Protein AF-A0A7V9BA73-F1 (afdb_monomer)

Sequence (118 aa):
MPEPPTRRRFTTAYKLKILAAAAACTTPGAIGAVLRREGLYSSHLAAWRKAEAAGTLGGAPVRRGPKPAAITRQAHAALQRQLARAEARAARAEALIELQKKVAALFGETLPEIDERP

Radius of gyration: 28.68 Å; Cα contacts (8 Å, |Δi|>4): 30; chains: 1; bounding box: 47×39×86 Å

Nearest PDB structures (foldseek):
  8ara-assembly2_D  TM=3.744E-01  e=4.303E+00  Aeromonas hydrophila
  9fia-assembly1_BK  TM=2.740E-01  e=4.303E+00  Toxoplasma gondii

Solvent-accessible surface area (backbone atoms only — not comparable to full-atom values): 7448 Å² total; per-residue (Å²): 132,86,80,81,88,83,78,91,80,85,50,50,70,57,54,51,53,51,52,52,55,46,68,71,41,84,55,93,63,44,47,59,53,54,28,57,77,72,74,49,55,71,68,56,55,55,52,47,53,54,26,49,79,67,75,43,64,70,52,78,80,78,76,89,68,85,74,80,78,74,81,46,73,65,57,51,54,51,49,52,53,51,50,55,52,49,51,58,49,49,54,51,52,51,50,50,52,52,49,52,52,53,52,27,61,74,71,73,46,82,75,82,80,79,80,83,72,134

Structure (mmCIF, N/CA/C/O backbone):
data_AF-A0A7V9BA73-F1
#
_entry.id   AF-A0A7V9BA73-F1
#
loop_
_atom_site.group_PDB
_atom_site.id
_atom_site.type_symbol
_atom_site.label_atom_id
_atom_s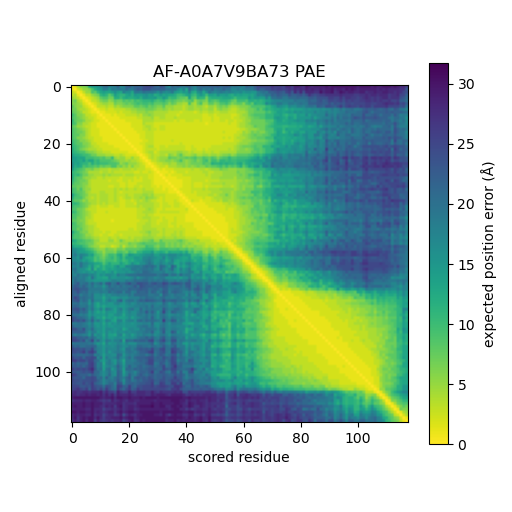ite.label_alt_id
_atom_site.label_comp_id
_atom_site.label_asym_id
_atom_site.label_entity_id
_atom_site.label_seq_id
_atom_site.pdbx_PDB_ins_code
_atom_site.Cartn_x
_atom_site.Cartn_y
_atom_site.Cartn_z
_atom_site.occupancy
_atom_site.B_iso_or_equiv
_atom_site.auth_seq_id
_atom_site.auth_comp_id
_atom_site.auth_asym_id
_atom_site.auth_atom_id
_atom_site.pdbx_PDB_model_num
ATOM 1 N N . MET A 1 1 ? -10.310 -26.863 37.941 1.00 63.59 1 MET A N 1
ATOM 2 C CA . MET A 1 1 ? -9.592 -25.646 37.498 1.00 63.59 1 MET A CA 1
ATOM 3 C C . MET A 1 1 ? -10.510 -24.879 36.555 1.00 63.59 1 MET A C 1
ATOM 5 O O . MET A 1 1 ? -11.039 -25.532 35.664 1.00 63.59 1 MET A O 1
ATOM 9 N N . PRO A 1 2 ? -10.767 -23.574 36.747 1.00 78.94 2 PRO A N 1
ATOM 10 C CA . PRO A 1 2 ? -11.558 -22.789 35.796 1.00 78.94 2 PRO A CA 1
ATOM 11 C C . PRO A 1 2 ? -10.768 -22.551 34.496 1.00 78.94 2 PRO A C 1
ATOM 13 O O . PRO A 1 2 ? -9.551 -22.373 34.536 1.00 78.94 2 PRO A O 1
ATOM 16 N N . GLU A 1 3 ? -11.450 -22.571 33.348 1.00 80.94 3 GLU A N 1
ATOM 17 C CA . GLU A 1 3 ? -10.838 -22.318 32.036 1.00 80.94 3 GLU A CA 1
ATOM 18 C C . GLU A 1 3 ? -10.383 -20.856 31.868 1.00 80.94 3 GLU A C 1
ATOM 20 O O . GLU A 1 3 ? -11.000 -19.939 32.424 1.00 80.94 3 GLU A O 1
ATOM 25 N N . PRO A 1 4 ? -9.316 -20.602 31.083 1.00 81.75 4 PRO A N 1
ATOM 26 C CA . PRO A 1 4 ? -8.845 -19.249 30.827 1.00 81.75 4 PRO A CA 1
ATOM 27 C C . PRO A 1 4 ? -9.864 -18.439 30.001 1.00 81.75 4 PRO A C 1
ATOM 29 O O . PRO A 1 4 ? -10.475 -18.961 29.065 1.00 81.75 4 PRO A O 1
ATOM 32 N N . PRO A 1 5 ? -10.024 -17.133 30.282 1.00 83.56 5 PRO A N 1
ATOM 33 C CA . PRO A 1 5 ? -10.981 -16.289 29.577 1.00 83.56 5 PRO A CA 1
ATOM 34 C C . PRO A 1 5 ? -10.624 -16.145 28.090 1.00 83.56 5 PRO A C 1
ATOM 36 O O . PRO A 1 5 ? -9.53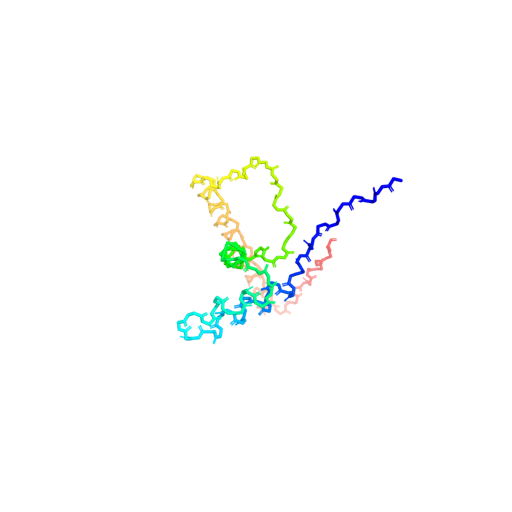6 -15.689 27.725 1.00 83.56 5 PRO A O 1
ATOM 39 N N . THR A 1 6 ? -11.576 -16.478 27.216 1.00 86.88 6 THR A N 1
ATOM 40 C CA . THR A 1 6 ? -11.417 -16.353 25.760 1.00 86.88 6 THR A CA 1
ATOM 41 C C . THR A 1 6 ? -11.667 -14.914 25.307 1.00 86.88 6 THR A C 1
ATOM 43 O O . THR A 1 6 ? -12.730 -14.340 25.538 1.00 86.88 6 THR A O 1
ATOM 46 N N . ARG A 1 7 ? -10.692 -14.307 24.617 1.00 84.38 7 ARG A N 1
ATOM 47 C CA . ARG A 1 7 ? -10.833 -12.953 24.052 1.00 84.38 7 ARG A CA 1
ATOM 48 C C . ARG A 1 7 ? -11.617 -12.981 22.738 1.00 84.38 7 ARG A C 1
ATOM 50 O O . ARG A 1 7 ? -11.290 -13.747 21.833 1.00 84.38 7 ARG A O 1
ATOM 57 N N . ARG A 1 8 ? -12.586 -12.071 22.587 1.00 88.75 8 ARG A N 1
ATOM 58 C CA . ARG A 1 8 ? -13.328 -11.857 21.330 1.00 88.75 8 ARG A CA 1
ATOM 59 C C . ARG A 1 8 ? -12.365 -11.469 20.197 1.00 88.75 8 ARG A C 1
ATOM 61 O O . ARG A 1 8 ? -11.541 -10.568 20.359 1.00 88.75 8 ARG A O 1
ATOM 68 N N . ARG A 1 9 ? -12.483 -12.120 19.033 1.00 86.31 9 ARG A N 1
ATOM 69 C CA . ARG A 1 9 ? -11.730 -11.787 17.808 1.00 86.31 9 ARG A CA 1
ATOM 70 C C . ARG A 1 9 ? -12.682 -11.205 16.766 1.00 86.31 9 ARG A C 1
ATOM 72 O O . ARG A 1 9 ? -13.731 -11.776 16.496 1.00 86.31 9 ARG A O 1
ATOM 79 N N . PHE A 1 10 ? -12.306 -10.076 16.173 1.00 89.56 10 PHE A N 1
ATOM 80 C CA . PHE A 1 10 ? -13.083 -9.436 15.111 1.00 89.56 10 PHE A CA 1
ATOM 81 C C . PHE A 1 10 ? -12.569 -9.882 13.744 1.00 89.56 10 PHE A C 1
ATOM 83 O O . PHE A 1 10 ? -11.413 -9.608 13.403 1.00 89.56 10 PHE A O 1
ATOM 90 N N . THR A 1 11 ? -13.429 -10.539 12.968 1.00 91.38 11 THR A N 1
ATOM 91 C CA . THR A 1 11 ? -13.135 -10.923 11.582 1.00 91.38 11 THR A CA 1
ATOM 92 C C . THR A 1 11 ? -13.040 -9.686 10.688 1.00 91.38 11 THR A C 1
ATOM 94 O O . THR A 1 11 ? -13.602 -8.633 10.995 1.00 91.38 11 THR A O 1
ATOM 97 N N . THR A 1 12 ? -12.330 -9.792 9.566 1.00 91.25 12 THR A N 1
ATOM 98 C CA . THR A 1 12 ? -12.208 -8.690 8.597 1.00 91.25 12 THR A CA 1
ATOM 99 C C . THR A 1 12 ? -13.569 -8.276 8.044 1.00 91.25 12 THR A C 1
ATOM 101 O O . THR A 1 12 ? -13.886 -7.090 8.034 1.00 91.25 12 THR A O 1
ATOM 104 N N . ALA A 1 13 ? -14.411 -9.253 7.692 1.00 92.12 13 ALA A N 1
ATOM 105 C CA . ALA A 1 13 ? -15.774 -9.011 7.224 1.00 92.12 13 ALA A CA 1
ATOM 106 C C . ALA A 1 13 ? -16.614 -8.239 8.254 1.00 92.12 13 ALA A C 1
ATOM 108 O O . ALA A 1 13 ? -17.320 -7.298 7.898 1.00 92.12 13 ALA A O 1
ATOM 109 N N . TYR A 1 14 ? -16.484 -8.574 9.544 1.00 93.50 14 TYR A N 1
ATOM 110 C CA . TYR A 1 14 ? -17.159 -7.835 10.611 1.00 93.50 14 TYR A CA 1
ATOM 111 C C . TYR A 1 14 ? -16.689 -6.378 10.673 1.00 93.50 14 TYR A C 1
ATOM 113 O O . TYR A 1 14 ? -17.512 -5.468 10.725 1.00 93.50 14 TYR A O 1
ATOM 121 N N . LYS A 1 15 ? -15.375 -6.131 10.611 1.00 93.38 15 LYS A N 1
ATOM 122 C CA . LYS A 1 15 ? -14.829 -4.763 10.627 1.00 93.38 15 LYS A CA 1
ATOM 123 C C . LYS A 1 15 ? -15.331 -3.936 9.442 1.00 93.38 15 LYS A C 1
ATOM 125 O O . LYS A 1 15 ? -15.747 -2.801 9.651 1.00 93.38 15 LYS A O 1
ATOM 130 N N . LEU A 1 16 ? -15.345 -4.512 8.237 1.00 93.06 16 LEU A N 1
ATOM 131 C CA . LEU A 1 16 ? -15.864 -3.862 7.027 1.00 93.06 16 LEU A CA 1
ATOM 132 C C . LEU A 1 16 ? -17.352 -3.521 7.153 1.00 93.06 16 LEU A C 1
ATOM 134 O O . LEU A 1 16 ? -17.747 -2.395 6.864 1.00 93.06 16 LEU A O 1
ATOM 138 N N . LYS A 1 17 ? -18.168 -4.452 7.665 1.00 93.69 17 LYS A N 1
ATOM 139 C CA . LYS A 1 17 ? -19.596 -4.207 7.917 1.00 93.69 17 LYS A CA 1
ATOM 140 C C . LYS A 1 17 ? -19.809 -3.015 8.855 1.00 93.69 17 LYS A C 1
ATOM 142 O O . LYS A 1 17 ? -20.659 -2.171 8.590 1.00 93.69 17 LYS A O 1
ATOM 147 N N . ILE A 1 18 ? -19.030 -2.929 9.934 1.00 93.44 18 ILE A N 1
ATOM 148 C CA . ILE A 1 18 ? -19.124 -1.818 10.890 1.00 93.44 18 ILE A CA 1
ATOM 149 C C . ILE A 1 18 ? -18.653 -0.497 10.276 1.00 93.44 18 ILE A C 1
ATOM 151 O O . ILE A 1 18 ? -19.272 0.535 10.526 1.00 93.44 18 ILE A O 1
ATOM 155 N N . LEU A 1 19 ? -17.587 -0.507 9.472 1.00 93.12 19 LEU A N 1
ATOM 156 C CA . LEU A 1 19 ? -17.110 0.691 8.778 1.00 93.12 19 LEU A CA 1
ATOM 157 C C . LEU A 1 19 ? -18.156 1.217 7.789 1.00 93.12 19 LEU A C 1
ATOM 159 O O . LEU A 1 19 ? -18.456 2.409 7.820 1.00 93.12 19 LEU A O 1
ATOM 163 N N . ALA A 1 20 ? -18.778 0.330 7.008 1.00 92.88 20 ALA A N 1
ATOM 164 C CA . ALA A 1 20 ? -19.874 0.680 6.107 1.00 92.88 20 ALA A CA 1
ATOM 165 C C . ALA A 1 20 ? -21.090 1.231 6.872 1.00 92.88 20 ALA A C 1
ATOM 167 O O . ALA A 1 20 ? -21.618 2.286 6.522 1.00 92.88 20 ALA A O 1
ATOM 168 N N . ALA A 1 21 ? -21.494 0.579 7.968 1.00 91.31 21 ALA A N 1
ATOM 169 C CA . ALA A 1 21 ? -22.591 1.053 8.812 1.00 91.31 21 ALA A CA 1
ATOM 170 C C . ALA A 1 21 ? -22.294 2.429 9.435 1.00 91.31 21 ALA A C 1
ATOM 172 O O . ALA A 1 21 ? -23.171 3.288 9.492 1.00 91.31 21 ALA A O 1
ATOM 173 N N . ALA A 1 22 ? -21.053 2.665 9.870 1.00 90.50 22 ALA A N 1
ATOM 174 C CA . ALA A 1 22 ? -20.629 3.953 10.406 1.00 90.50 22 ALA A CA 1
ATOM 175 C C . ALA A 1 22 ? -20.536 5.045 9.328 1.00 90.50 22 ALA A C 1
ATOM 177 O O . ALA A 1 22 ? -20.752 6.210 9.649 1.00 90.50 22 ALA A O 1
ATOM 178 N N . ALA A 1 23 ? -20.216 4.691 8.079 1.00 89.50 23 ALA A N 1
ATOM 179 C CA . ALA A 1 23 ? -20.205 5.616 6.945 1.00 89.50 23 ALA A CA 1
ATOM 180 C C . ALA A 1 23 ? -21.624 6.005 6.495 1.00 89.50 23 ALA A C 1
ATOM 182 O O . ALA A 1 23 ? -21.853 7.152 6.127 1.00 89.50 23 ALA A O 1
ATOM 183 N N . ALA A 1 24 ? -22.588 5.084 6.591 1.00 90.56 24 ALA A N 1
ATOM 184 C CA . ALA A 1 24 ? -23.997 5.337 6.279 1.00 90.56 24 ALA A CA 1
ATOM 185 C C . ALA A 1 24 ? -24.725 6.204 7.331 1.00 90.56 24 ALA A C 1
ATOM 187 O O . ALA A 1 24 ? -25.850 6.643 7.110 1.00 90.56 24 ALA A O 1
ATOM 188 N N . CYS A 1 25 ? -24.114 6.448 8.494 1.00 89.06 25 CYS A N 1
ATOM 189 C CA . CYS A 1 25 ? -24.703 7.266 9.551 1.00 89.06 25 CYS A CA 1
ATOM 190 C C . CYS A 1 25 ? -24.504 8.766 9.275 1.00 89.06 25 CYS A C 1
ATOM 192 O O . CYS A 1 25 ? -23.425 9.301 9.521 1.00 89.06 25 CYS A O 1
ATOM 194 N N . THR A 1 26 ? -25.560 9.458 8.841 1.00 83.81 26 THR A N 1
ATOM 195 C CA . THR A 1 26 ? -25.532 10.911 8.561 1.00 83.81 26 THR A CA 1
ATOM 196 C C . THR A 1 26 ? -26.028 11.770 9.733 1.00 83.81 26 THR A C 1
ATOM 198 O O . THR A 1 26 ? -25.733 12.959 9.800 1.00 83.81 26 THR A O 1
ATOM 201 N N . THR A 1 27 ? -26.772 11.192 10.681 1.00 88.06 27 THR A N 1
ATOM 202 C CA . THR A 1 27 ? -27.337 11.935 11.817 1.00 88.06 27 THR A CA 1
ATOM 203 C C . THR A 1 27 ? -26.371 12.017 13.008 1.00 88.06 27 THR A C 1
ATOM 205 O O . THR A 1 27 ? -25.669 11.042 13.317 1.00 88.06 27 THR A O 1
ATOM 208 N N . PRO A 1 28 ? -26.343 13.152 13.737 1.00 83.12 28 PRO A N 1
ATOM 209 C CA . PRO A 1 28 ? -25.562 13.277 14.963 1.00 83.12 28 PRO A CA 1
ATOM 210 C C . PRO A 1 28 ? -25.907 12.164 15.962 1.00 83.12 28 PRO A C 1
ATOM 212 O O . PRO A 1 28 ? -27.068 11.917 16.272 1.00 83.12 28 PRO A O 1
ATOM 215 N N . GLY A 1 29 ? -24.890 11.457 16.460 1.00 86.00 29 GLY A N 1
ATOM 216 C CA . GLY A 1 29 ? -25.058 10.389 17.452 1.00 86.00 29 GLY A CA 1
ATOM 217 C C . GLY A 1 29 ? -25.438 9.006 16.903 1.00 86.00 29 GLY A C 1
ATOM 218 O O . GLY A 1 29 ? -25.305 8.025 17.643 1.00 86.00 29 GLY A O 1
ATOM 219 N N . ALA A 1 30 ? -25.806 8.868 15.622 1.00 89.00 30 ALA A N 1
ATOM 220 C CA . ALA A 1 30 ? -26.137 7.562 15.034 1.00 89.00 30 ALA A CA 1
ATOM 221 C C . ALA A 1 30 ? -24.950 6.590 15.032 1.00 89.00 30 ALA A C 1
ATOM 223 O O . ALA A 1 30 ? -25.110 5.422 15.388 1.00 89.00 30 ALA A O 1
ATOM 224 N N . ILE A 1 31 ? -23.737 7.088 14.767 1.00 90.12 31 ILE A N 1
ATOM 225 C CA . ILE A 1 31 ? -22.504 6.290 14.871 1.00 90.12 31 ILE A CA 1
ATOM 226 C C . ILE A 1 31 ? -22.367 5.704 16.285 1.00 90.12 31 ILE A C 1
ATOM 228 O O . ILE A 1 31 ? -22.090 4.519 16.452 1.00 90.12 31 ILE A O 1
ATOM 232 N N . GLY A 1 32 ? -22.614 6.512 17.320 1.00 89.81 32 GLY A N 1
ATOM 233 C CA . GLY A 1 32 ? -22.558 6.063 18.713 1.00 89.81 32 GLY A CA 1
ATOM 234 C C . GLY A 1 32 ? -23.648 5.046 19.065 1.00 89.81 32 GLY A C 1
ATOM 235 O O . GLY A 1 32 ? -23.411 4.145 19.870 1.00 89.81 32 GLY A O 1
ATOM 236 N N . ALA A 1 33 ? -24.835 5.148 18.462 1.00 90.75 33 ALA A N 1
ATOM 237 C CA . ALA A 1 33 ? -25.900 4.161 18.631 1.00 90.75 33 ALA A CA 1
ATOM 238 C C . ALA A 1 33 ? -25.516 2.797 18.031 1.00 90.75 33 ALA A C 1
ATOM 240 O O . ALA A 1 33 ? -25.684 1.776 18.697 1.00 90.75 33 ALA A O 1
ATOM 241 N N . VAL A 1 34 ? -24.937 2.782 16.825 1.00 90.62 34 VAL A N 1
ATOM 242 C CA . VAL A 1 34 ? -24.434 1.557 16.179 1.00 90.62 34 VAL A CA 1
ATOM 243 C C . VAL A 1 34 ? -23.313 0.924 17.004 1.00 90.62 34 VAL A C 1
ATOM 245 O O . VAL A 1 34 ? -23.362 -0.266 17.304 1.00 90.62 34 VAL A O 1
ATOM 248 N N . LEU A 1 35 ? -22.339 1.721 17.450 1.00 92.31 35 LEU A N 1
ATOM 249 C CA . LEU A 1 35 ? -21.215 1.222 18.244 1.00 92.31 35 LEU A CA 1
ATOM 250 C C . LEU A 1 35 ? -21.665 0.598 19.573 1.00 92.31 35 LEU A C 1
ATOM 252 O O . LEU A 1 35 ? -21.173 -0.467 19.937 1.00 92.31 35 LEU A O 1
ATOM 256 N N . ARG A 1 36 ? -22.639 1.204 20.266 1.00 92.62 36 ARG A N 1
ATOM 257 C CA . ARG A 1 36 ? -23.184 0.653 21.520 1.00 92.62 36 ARG A CA 1
ATOM 258 C C . ARG A 1 36 ? -23.909 -0.676 21.318 1.00 92.62 36 ARG A C 1
ATOM 260 O O . ARG A 1 36 ? -23.721 -1.573 22.132 1.00 92.62 36 ARG A O 1
ATOM 267 N N . ARG A 1 37 ? -24.676 -0.826 20.229 1.00 90.69 37 ARG A N 1
ATOM 268 C CA . ARG A 1 37 ? -25.348 -2.095 19.880 1.00 90.69 37 ARG A CA 1
ATOM 269 C C . ARG A 1 37 ? -24.353 -3.233 19.647 1.00 90.69 37 ARG A C 1
ATOM 271 O O . ARG A 1 37 ? -24.627 -4.371 19.996 1.00 90.69 37 ARG A O 1
ATOM 278 N N . GLU A 1 38 ? -23.189 -2.907 19.098 1.00 91.62 38 GLU A N 1
ATOM 279 C CA . GLU A 1 38 ? -22.150 -3.875 18.728 1.00 91.62 38 GLU A CA 1
ATOM 280 C C . GLU A 1 38 ? -21.101 -4.101 19.843 1.00 91.62 38 GLU A C 1
ATOM 282 O O . GLU A 1 38 ? -20.195 -4.939 19.713 1.00 91.62 38 GLU A O 1
ATOM 287 N N . GLY A 1 39 ? -21.211 -3.354 20.953 1.00 91.12 39 GLY A N 1
ATOM 288 C CA . GLY A 1 39 ? -20.260 -3.368 22.070 1.00 91.12 39 GLY A CA 1
ATOM 289 C C . GLY A 1 39 ? -18.885 -2.796 21.703 1.00 91.12 39 GLY A C 1
ATOM 290 O O . GLY A 1 39 ? -17.862 -3.251 22.214 1.00 91.12 39 GLY A O 1
ATOM 291 N N . LEU A 1 40 ? -18.843 -1.848 20.766 1.00 92.50 40 LEU A N 1
ATOM 292 C CA . LEU A 1 40 ? -17.625 -1.240 20.241 1.00 92.50 40 LEU A CA 1
ATOM 293 C C . LEU A 1 40 ? -17.409 0.165 20.805 1.00 92.50 40 LEU A C 1
ATOM 295 O O . LEU A 1 40 ? -18.343 0.927 21.034 1.00 92.50 40 LEU A O 1
ATOM 299 N N . TYR A 1 41 ? -16.139 0.529 20.962 1.00 92.50 41 TYR A N 1
ATOM 300 C CA . TYR A 1 41 ? -15.726 1.888 21.321 1.00 92.50 41 TYR A CA 1
ATOM 301 C C . TYR A 1 41 ? -15.251 2.669 20.094 1.00 92.50 41 TYR A C 1
ATOM 303 O O . TYR A 1 41 ? -14.768 2.082 19.124 1.00 92.50 41 TYR A O 1
ATOM 311 N N . SER A 1 42 ? -15.305 4.002 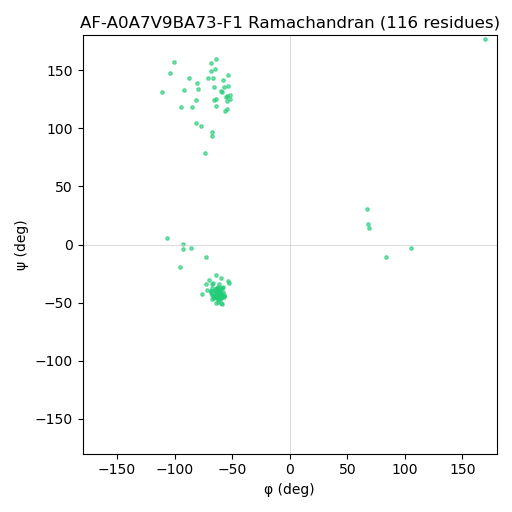20.167 1.00 89.38 42 SER A N 1
ATOM 312 C CA . SER A 1 42 ? -14.807 4.914 19.122 1.00 89.38 42 SER A CA 1
ATOM 313 C C . SER A 1 42 ? -13.345 4.652 18.735 1.00 89.38 42 SER A C 1
ATOM 315 O O . SER A 1 42 ? -12.980 4.797 17.569 1.00 89.38 42 SER A O 1
ATOM 317 N N . SER A 1 43 ? -12.525 4.185 19.680 1.00 91.94 43 SER A N 1
ATOM 318 C CA . SER A 1 43 ? -11.138 3.765 19.452 1.00 91.94 43 SER A CA 1
ATOM 319 C C . SER A 1 43 ? -11.012 2.614 18.447 1.00 91.94 43 SER A C 1
ATOM 321 O O . SER A 1 43 ? -10.097 2.623 17.625 1.00 91.94 43 SER A O 1
ATOM 323 N N . HIS A 1 44 ? -11.945 1.656 18.458 1.00 92.38 44 HIS A N 1
ATOM 324 C CA . HIS A 1 44 ? -11.971 0.554 17.492 1.00 92.38 44 HIS A CA 1
ATOM 325 C C . HIS A 1 44 ? -12.246 1.085 16.090 1.00 92.38 44 HIS A C 1
ATOM 327 O O . HIS A 1 44 ? -11.541 0.732 15.148 1.00 92.38 44 HIS A O 1
ATOM 333 N N . LEU A 1 45 ? -13.226 1.983 15.971 1.00 92.75 45 LEU A N 1
ATOM 334 C CA . LEU A 1 45 ? -13.591 2.597 14.700 1.00 92.75 45 LEU A CA 1
ATOM 335 C C . LEU A 1 45 ? -12.424 3.409 14.121 1.00 92.75 45 LEU A C 1
ATOM 337 O O . LEU A 1 45 ? -12.088 3.253 12.950 1.00 92.75 45 LEU A O 1
ATOM 341 N N . ALA A 1 46 ? -11.767 4.230 14.944 1.00 92.62 46 ALA A N 1
ATOM 342 C CA . ALA A 1 46 ? -10.600 5.007 14.532 1.00 92.62 46 ALA A CA 1
ATOM 343 C C . ALA A 1 46 ? -9.437 4.105 14.082 1.00 92.62 46 ALA A C 1
ATOM 345 O O . ALA A 1 46 ? -8.829 4.345 13.037 1.00 92.62 46 ALA A O 1
ATOM 346 N N . ALA A 1 47 ? -9.158 3.033 14.830 1.00 91.50 47 ALA A N 1
ATOM 347 C CA . ALA A 1 47 ? -8.121 2.070 14.475 1.00 91.50 47 ALA A CA 1
ATOM 348 C C . ALA A 1 47 ? -8.430 1.342 13.157 1.00 91.50 47 ALA A C 1
ATOM 350 O O . ALA A 1 47 ? -7.530 1.152 12.339 1.00 91.50 47 ALA A O 1
ATOM 351 N N . TRP A 1 48 ? -9.687 0.954 12.926 1.00 93.38 48 TRP A N 1
ATOM 352 C CA . TRP A 1 48 ? -10.087 0.261 11.699 1.00 93.38 48 TRP A CA 1
ATOM 353 C C . TRP A 1 48 ? -10.091 1.185 10.482 1.00 93.38 48 TRP A C 1
ATOM 355 O O . TRP A 1 48 ? -9.585 0.770 9.447 1.00 93.38 48 TRP A O 1
ATOM 365 N N . ARG A 1 49 ? -10.524 2.446 10.615 1.00 92.44 49 ARG A N 1
ATOM 366 C CA . ARG A 1 49 ? -10.406 3.454 9.541 1.00 92.44 49 ARG A CA 1
ATOM 367 C C . ARG A 1 49 ? -8.956 3.685 9.127 1.00 92.44 49 ARG A C 1
ATOM 369 O O . ARG A 1 49 ? -8.644 3.754 7.944 1.00 92.44 49 ARG A O 1
ATOM 376 N N . LYS A 1 50 ? -8.041 3.755 10.099 1.00 91.12 50 LYS A N 1
ATOM 377 C CA . LYS A 1 50 ? -6.605 3.866 9.814 1.00 91.12 50 LYS A CA 1
ATOM 378 C C . LYS A 1 50 ? -6.067 2.624 9.097 1.00 91.12 50 LYS A C 1
ATOM 380 O O . LYS A 1 50 ? -5.253 2.753 8.188 1.00 91.12 50 LYS A O 1
ATOM 385 N N . ALA A 1 51 ? -6.502 1.433 9.509 1.00 89.25 51 ALA A N 1
ATOM 386 C CA . ALA A 1 51 ? -6.096 0.184 8.871 1.00 89.25 51 ALA A CA 1
ATOM 387 C C . ALA A 1 51 ? -6.643 0.063 7.438 1.00 89.25 51 ALA A C 1
ATOM 389 O O . ALA A 1 51 ? -5.924 -0.413 6.563 1.00 89.25 51 ALA A O 1
ATOM 390 N N . GLU A 1 52 ? -7.871 0.526 7.194 1.00 89.25 52 GLU A N 1
ATOM 391 C CA . GLU A 1 52 ? -8.499 0.597 5.870 1.00 89.25 52 GLU A CA 1
ATOM 392 C C . GLU A 1 52 ? -7.749 1.556 4.942 1.00 89.25 52 GLU A C 1
ATOM 394 O O . GLU A 1 52 ? -7.320 1.140 3.871 1.00 89.25 52 GLU A O 1
ATOM 399 N N . ALA A 1 53 ? -7.476 2.787 5.391 1.00 88.62 53 ALA A N 1
ATOM 400 C CA . ALA A 1 53 ? -6.710 3.768 4.618 1.00 88.62 53 ALA A CA 1
ATOM 401 C C . ALA A 1 53 ? -5.286 3.287 4.273 1.00 88.62 53 ALA A C 1
ATOM 403 O O . ALA A 1 53 ? -4.726 3.674 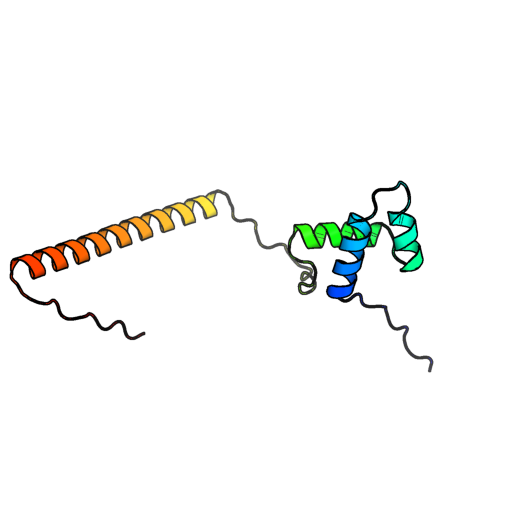3.253 1.00 88.62 53 ALA A O 1
ATOM 404 N N . ALA A 1 54 ? -4.700 2.430 5.113 1.00 85.81 54 ALA A N 1
ATOM 405 C CA . ALA A 1 54 ? -3.401 1.810 4.867 1.00 85.81 54 ALA A CA 1
ATOM 406 C C . ALA A 1 54 ? -3.473 0.516 4.027 1.00 85.81 54 ALA A C 1
ATOM 408 O O . ALA A 1 54 ? -2.431 -0.088 3.786 1.00 85.81 54 ALA A O 1
ATOM 409 N N . GLY A 1 55 ? -4.664 0.034 3.648 1.00 85.88 55 GLY A N 1
ATOM 410 C CA . GLY A 1 55 ? -4.837 -1.243 2.938 1.00 85.88 55 GLY A CA 1
ATOM 411 C C . GLY A 1 55 ? -4.507 -2.483 3.782 1.00 85.88 55 GLY A C 1
ATOM 412 O O . GLY A 1 55 ? -4.286 -3.567 3.254 1.00 85.88 55 GLY A O 1
ATOM 413 N N . THR A 1 56 ? -4.454 -2.341 5.109 1.00 85.88 56 THR A N 1
ATOM 414 C CA . THR A 1 56 ? -4.041 -3.399 6.055 1.00 85.88 56 THR A CA 1
ATOM 415 C C . THR A 1 56 ? -5.213 -3.993 6.838 1.00 85.88 56 THR A C 1
ATOM 417 O O . THR A 1 56 ? -5.012 -4.809 7.742 1.00 85.88 56 THR A O 1
ATOM 420 N N . LEU A 1 57 ? -6.453 -3.603 6.527 1.00 82.00 57 LEU A N 1
ATOM 421 C CA . LEU A 1 57 ? -7.644 -4.100 7.211 1.00 82.00 57 LEU A CA 1
ATOM 422 C C . LEU A 1 57 ? -7.857 -5.590 6.895 1.00 82.00 57 LEU A C 1
ATOM 424 O O . LEU A 1 57 ? -8.427 -5.952 5.877 1.00 82.00 57 LEU A O 1
ATOM 428 N N . GLY A 1 58 ? -7.385 -6.457 7.793 1.00 78.12 58 GLY A N 1
ATOM 429 C CA . GLY A 1 58 ? -7.399 -7.913 7.604 1.00 78.12 58 GLY A CA 1
ATOM 430 C C . GLY A 1 58 ? -6.038 -8.518 7.270 1.00 78.12 58 GLY A C 1
ATOM 431 O O . GLY A 1 58 ? -5.928 -9.739 7.201 1.00 78.12 58 GLY A O 1
ATOM 432 N N . GLY A 1 59 ? -5.005 -7.686 7.130 1.00 74.62 59 GLY A N 1
ATOM 433 C CA . GLY A 1 59 ? -3.626 -8.144 7.045 1.00 74.62 59 GLY A CA 1
ATOM 434 C C . GLY A 1 59 ? -3.169 -8.825 8.336 1.00 74.62 59 GLY A C 1
ATOM 435 O O . GLY A 1 59 ? -3.741 -8.627 9.416 1.00 74.62 59 GLY A O 1
ATOM 436 N N . ALA A 1 60 ? -2.111 -9.630 8.220 1.00 69.25 60 ALA A N 1
ATOM 437 C CA . ALA A 1 60 ? -1.457 -10.229 9.374 1.00 69.25 60 ALA A CA 1
ATOM 438 C C . ALA A 1 60 ? -1.061 -9.136 10.389 1.00 69.25 60 ALA A C 1
ATOM 440 O O . ALA A 1 60 ? -0.729 -8.016 9.985 1.00 69.25 60 ALA A O 1
ATOM 441 N N . PRO A 1 61 ? -1.098 -9.426 11.705 1.00 67.75 61 PRO A N 1
ATOM 442 C CA . PRO A 1 61 ? -0.675 -8.466 12.715 1.00 67.75 61 PRO A CA 1
ATOM 443 C C . PRO A 1 61 ? 0.720 -7.947 12.367 1.00 67.75 61 PRO A C 1
ATOM 445 O O . PRO A 1 61 ? 1.645 -8.738 12.173 1.00 67.75 61 PRO A O 1
ATOM 448 N N . VAL A 1 62 ? 0.857 -6.619 12.269 1.00 68.81 62 VAL A N 1
ATOM 449 C CA . VAL A 1 62 ? 2.142 -5.977 11.976 1.00 68.81 62 VAL A CA 1
ATOM 450 C C . VAL A 1 62 ? 3.146 -6.481 13.006 1.00 68.81 62 VAL A C 1
ATOM 452 O O . VAL A 1 62 ? 2.953 -6.281 14.211 1.00 68.81 62 VAL A O 1
ATOM 455 N N . ARG A 1 63 ? 4.186 -7.186 12.540 1.00 65.38 63 ARG A N 1
ATOM 456 C CA . ARG A 1 63 ? 5.247 -7.690 13.414 1.00 65.38 63 ARG A CA 1
ATOM 457 C C . ARG A 1 63 ? 5.809 -6.511 14.200 1.00 65.38 63 ARG A C 1
ATOM 459 O O . ARG A 1 63 ? 6.238 -5.515 13.622 1.00 65.38 63 ARG A O 1
ATOM 466 N N . ARG A 1 64 ? 5.782 -6.619 15.529 1.00 63.41 64 ARG A N 1
ATOM 467 C CA . ARG A 1 64 ? 6.476 -5.667 16.397 1.00 63.41 64 ARG A CA 1
ATOM 468 C C . ARG A 1 64 ? 7.972 -5.830 16.148 1.00 63.41 64 ARG A C 1
ATOM 470 O O . ARG A 1 64 ? 8.490 -6.935 16.255 1.00 63.41 64 ARG A O 1
ATOM 477 N N . GLY A 1 65 ? 8.635 -4.741 15.790 1.00 75.62 65 GLY A N 1
ATOM 478 C CA . GLY A 1 65 ? 10.054 -4.727 15.471 1.00 75.62 65 GLY A CA 1
ATOM 479 C C . GLY A 1 65 ? 10.466 -3.396 14.846 1.00 75.62 65 GLY A C 1
ATOM 480 O O . GLY A 1 65 ? 9.605 -2.533 14.631 1.00 75.62 65 GLY A O 1
ATOM 481 N N . PRO A 1 66 ? 11.767 -3.215 14.567 1.00 75.56 66 PRO A N 1
ATOM 482 C CA . PRO A 1 66 ? 12.263 -2.052 13.848 1.00 75.56 66 PRO A CA 1
ATOM 483 C C . PRO A 1 66 ? 11.477 -1.88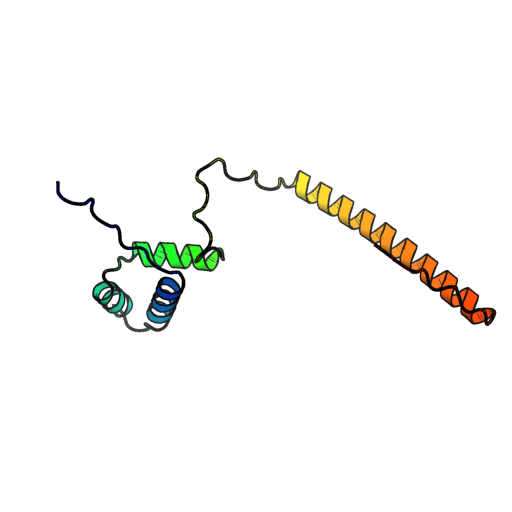1 12.550 1.00 75.56 66 PRO A C 1
ATOM 485 O O . PRO A 1 66 ? 11.309 -2.833 11.785 1.00 75.56 66 PRO A O 1
ATOM 488 N N . LYS A 1 67 ? 10.953 -0.674 12.317 1.00 71.25 67 LYS A N 1
ATOM 489 C CA . LYS A 1 67 ? 10.310 -0.362 11.038 1.00 71.25 67 LYS A CA 1
ATOM 490 C C . LYS A 1 67 ? 11.338 -0.591 9.922 1.00 71.25 67 LYS A C 1
ATOM 492 O O . LYS A 1 67 ? 12.504 -0.249 10.134 1.00 71.25 67 LYS A O 1
ATOM 497 N N . PRO A 1 68 ? 10.939 -1.129 8.755 1.00 68.06 68 PRO A N 1
ATOM 498 C CA . PRO A 1 68 ? 11.839 -1.172 7.611 1.00 68.06 68 PRO A CA 1
ATOM 499 C C . PRO A 1 68 ? 12.358 0.244 7.347 1.00 68.06 68 PRO A C 1
ATOM 501 O O . PRO A 1 68 ? 11.597 1.213 7.449 1.00 68.06 68 PRO A O 1
ATOM 504 N N . ALA A 1 69 ? 13.659 0.363 7.078 1.00 73.31 69 ALA A N 1
ATOM 505 C CA . ALA A 1 69 ? 14.271 1.652 6.797 1.00 73.31 69 ALA A CA 1
ATOM 506 C C . ALA A 1 69 ? 13.519 2.306 5.632 1.00 73.31 69 ALA A C 1
ATOM 508 O O . ALA A 1 69 ? 13.318 1.685 4.587 1.00 73.31 69 ALA A O 1
ATOM 509 N N . ALA A 1 70 ? 13.067 3.546 5.827 1.00 76.19 70 ALA A N 1
ATOM 510 C CA . ALA A 1 70 ? 12.474 4.307 4.740 1.00 76.19 70 ALA A CA 1
ATOM 511 C C . ALA A 1 70 ? 13.502 4.406 3.605 1.00 76.19 70 ALA A C 1
ATOM 513 O O . ALA A 1 70 ? 14.679 4.669 3.868 1.00 76.19 70 ALA A O 1
ATOM 514 N N . ILE A 1 71 ? 13.069 4.190 2.358 1.00 76.06 71 ILE A N 1
ATOM 515 C CA . ILE A 1 71 ? 13.942 4.368 1.195 1.00 76.06 71 ILE A CA 1
ATOM 516 C C . ILE A 1 71 ? 14.469 5.801 1.251 1.00 76.06 71 ILE A C 1
ATOM 518 O O . ILE A 1 71 ? 13.706 6.766 1.174 1.00 76.06 71 ILE A O 1
ATOM 522 N N . THR A 1 72 ? 15.780 5.944 1.432 1.00 84.50 72 THR A N 1
ATOM 523 C CA . THR A 1 72 ? 16.402 7.263 1.473 1.00 84.50 72 THR A CA 1
ATOM 524 C C . THR A 1 72 ? 16.250 7.922 0.106 1.00 84.50 72 THR A C 1
ATOM 526 O O . THR A 1 72 ? 16.232 7.252 -0.930 1.00 84.50 72 THR A O 1
ATOM 529 N N . ARG A 1 73 ? 16.190 9.257 0.068 1.00 83.12 73 ARG A N 1
ATOM 530 C CA . ARG A 1 73 ? 16.130 10.005 -1.201 1.00 83.12 73 ARG A CA 1
ATOM 531 C C . ARG A 1 73 ? 17.265 9.608 -2.155 1.00 83.12 73 ARG A C 1
ATOM 533 O O . ARG A 1 73 ? 17.066 9.571 -3.365 1.00 83.12 73 ARG A O 1
ATOM 540 N N . GLN A 1 74 ? 18.430 9.267 -1.602 1.00 84.00 74 GLN A N 1
ATOM 541 C CA . GLN A 1 74 ? 19.585 8.768 -2.345 1.00 84.00 74 GLN A CA 1
ATOM 542 C C . GLN A 1 74 ? 19.338 7.379 -2.949 1.00 84.00 74 GLN A C 1
ATOM 544 O O . GLN A 1 74 ? 19.592 7.197 -4.137 1.00 84.00 74 GLN A O 1
ATOM 549 N N . ALA A 1 75 ? 18.800 6.428 -2.178 1.00 87.50 75 ALA A N 1
ATOM 550 C CA . ALA A 1 75 ? 18.459 5.096 -2.680 1.00 87.50 75 ALA A CA 1
ATOM 551 C C . ALA A 1 75 ? 17.383 5.162 -3.774 1.00 87.50 75 ALA A C 1
ATOM 553 O O . ALA A 1 75 ? 17.516 4.511 -4.808 1.00 87.50 75 ALA A O 1
ATOM 554 N N . HIS A 1 76 ? 16.371 6.018 -3.601 1.00 91.12 76 HIS A N 1
ATOM 555 C CA . HIS A 1 76 ? 15.363 6.252 -4.633 1.00 91.12 76 HIS A CA 1
ATOM 556 C C . HIS A 1 76 ? 15.988 6.833 -5.910 1.00 91.12 76 HIS A C 1
ATOM 558 O O . HIS A 1 76 ? 15.742 6.332 -7.002 1.00 91.12 76 HIS A O 1
ATOM 564 N N . ALA A 1 77 ? 16.853 7.845 -5.793 1.00 91.88 77 ALA A N 1
ATOM 565 C CA . ALA A 1 77 ? 17.539 8.425 -6.947 1.00 91.88 77 ALA A CA 1
ATOM 566 C C . ALA A 1 77 ? 18.460 7.418 -7.662 1.00 91.88 77 ALA A C 1
ATOM 568 O O . ALA A 1 77 ? 18.547 7.426 -8.890 1.00 91.88 77 ALA A O 1
ATOM 569 N N . ALA A 1 78 ? 19.138 6.542 -6.915 1.00 93.12 78 ALA A N 1
ATOM 570 C CA . ALA A 1 78 ? 19.953 5.474 -7.487 1.00 93.12 78 ALA A CA 1
ATOM 571 C C . ALA A 1 78 ? 19.094 4.467 -8.267 1.00 93.12 78 ALA A C 1
ATOM 573 O O . ALA A 1 78 ? 19.438 4.134 -9.402 1.00 93.12 78 ALA A O 1
ATOM 574 N N . LEU A 1 79 ? 17.956 4.055 -7.701 1.00 94.00 79 LEU A N 1
ATOM 575 C CA . LEU A 1 79 ? 17.014 3.145 -8.352 1.00 94.00 79 LEU A CA 1
ATOM 576 C C . LEU A 1 79 ? 16.445 3.749 -9.644 1.00 94.00 79 LEU A C 1
ATOM 578 O O . LEU A 1 79 ? 16.451 3.095 -10.681 1.00 94.00 79 LEU A O 1
ATOM 582 N N . GLN A 1 80 ? 16.054 5.025 -9.617 1.00 95.44 80 GLN A N 1
ATOM 583 C CA . GLN A 1 80 ? 15.565 5.743 -10.802 1.00 95.44 80 GLN A CA 1
ATOM 584 C C . GLN A 1 80 ? 16.618 5.808 -11.918 1.00 95.44 80 GLN A C 1
ATOM 586 O O . GLN A 1 80 ? 16.311 5.601 -13.089 1.00 95.44 80 GLN A O 1
ATOM 591 N N . ARG A 1 81 ? 17.894 6.026 -11.572 1.00 95.75 81 ARG A N 1
ATOM 592 C CA . ARG A 1 81 ? 18.991 5.996 -12.556 1.00 95.75 81 ARG A CA 1
ATOM 593 C C . ARG A 1 81 ? 19.190 4.611 -13.164 1.00 95.75 81 ARG A C 1
ATOM 595 O O . ARG A 1 81 ? 19.525 4.517 -14.342 1.00 95.75 81 ARG A O 1
ATOM 602 N N . GLN A 1 82 ? 19.046 3.550 -12.375 1.00 96.00 82 GLN A N 1
ATOM 603 C CA . G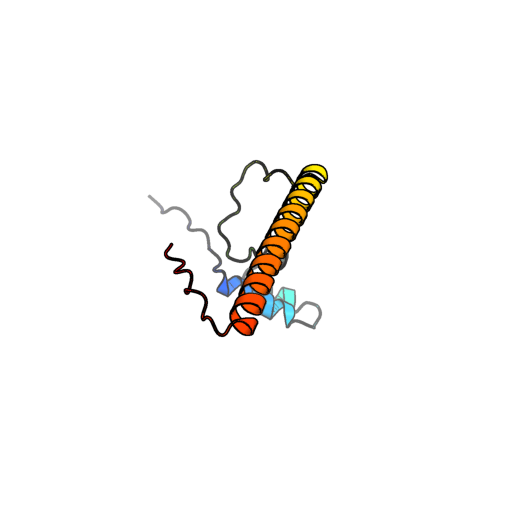LN A 1 82 ? 19.153 2.180 -12.880 1.00 96.00 82 GLN A CA 1
ATOM 604 C C . GLN A 1 82 ? 17.998 1.851 -13.822 1.00 96.00 82 GLN A C 1
ATOM 606 O O . GLN A 1 82 ? 18.244 1.316 -14.900 1.00 96.00 82 GLN A O 1
ATOM 611 N N . LEU A 1 83 ? 16.780 2.244 -13.449 1.00 97.00 83 LEU A N 1
ATOM 612 C CA . LEU A 1 83 ? 15.581 2.081 -14.261 1.00 97.00 83 LEU A CA 1
ATOM 613 C C . LEU A 1 83 ? 15.737 2.797 -15.611 1.00 97.00 83 LEU A C 1
ATOM 615 O O . LEU A 1 83 ? 15.661 2.146 -16.647 1.00 97.00 83 LEU A O 1
ATOM 619 N N . ALA A 1 84 ? 16.130 4.073 -15.611 1.00 96.69 84 ALA A N 1
ATOM 620 C CA . ALA A 1 84 ? 16.365 4.827 -16.846 1.00 96.69 84 ALA A CA 1
ATOM 621 C C . ALA A 1 84 ? 17.445 4.193 -17.749 1.00 96.69 84 ALA A C 1
ATOM 623 O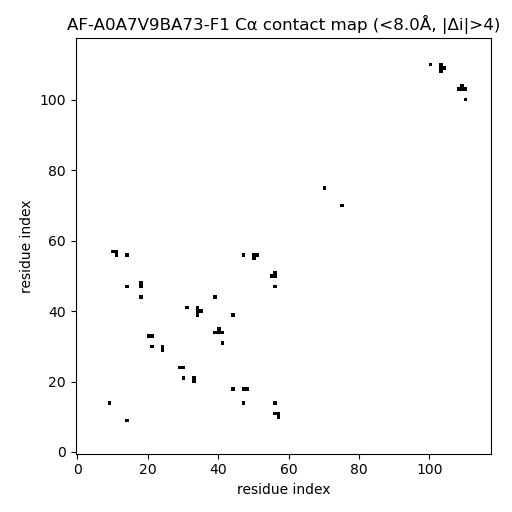 O . ALA A 1 84 ? 17.336 4.191 -18.975 1.00 96.69 84 ALA A O 1
ATOM 624 N N . ARG A 1 85 ? 18.510 3.626 -17.162 1.00 96.75 85 ARG A N 1
ATOM 625 C CA . ARG A 1 85 ? 19.551 2.911 -17.925 1.00 96.75 85 ARG A CA 1
ATOM 626 C C . ARG A 1 85 ? 19.032 1.607 -18.525 1.00 96.75 85 ARG A C 1
ATOM 628 O O . ARG A 1 85 ? 19.424 1.269 -19.643 1.00 96.75 85 ARG A O 1
ATOM 635 N N . ALA A 1 86 ? 18.209 0.874 -17.779 1.00 96.19 86 ALA A N 1
ATOM 636 C CA . ALA A 1 86 ? 17.599 -0.365 -18.238 1.00 96.19 86 ALA A CA 1
ATOM 637 C C . ALA A 1 86 ? 16.626 -0.093 -19.391 1.00 96.19 86 ALA A C 1
ATOM 639 O O . ALA A 1 86 ? 16.753 -0.722 -20.438 1.00 96.19 86 ALA A O 1
ATOM 640 N N . GLU A 1 87 ? 15.765 0.916 -19.260 1.00 96.75 87 GLU A N 1
ATOM 641 C CA . GLU A 1 87 ? 14.853 1.362 -20.321 1.00 96.75 87 GLU A CA 1
ATOM 642 C C . GLU A 1 87 ? 15.613 1.804 -21.575 1.00 96.75 87 GLU A C 1
ATOM 644 O O . GLU A 1 87 ? 15.319 1.348 -22.676 1.00 96.75 87 GLU A O 1
ATOM 649 N N . ALA A 1 88 ? 16.675 2.604 -21.429 1.00 96.69 88 ALA A N 1
ATOM 650 C CA . ALA A 1 88 ? 17.505 3.005 -22.566 1.00 96.69 88 ALA A CA 1
ATOM 651 C C . ALA A 1 88 ? 18.222 1.819 -23.239 1.00 96.69 88 ALA A C 1
ATOM 653 O O . ALA A 1 88 ? 18.594 1.890 -24.413 1.00 96.69 88 ALA A O 1
ATOM 654 N N . ARG A 1 89 ? 18.493 0.729 -22.510 1.00 95.25 89 ARG A N 1
ATOM 655 C CA . ARG A 1 89 ? 19.028 -0.508 -23.097 1.00 95.25 89 ARG A CA 1
ATOM 656 C C . ARG A 1 89 ? 17.933 -1.289 -23.823 1.00 95.25 89 ARG A C 1
ATOM 658 O O . ARG A 1 89 ? 18.203 -1.750 -24.928 1.00 95.25 89 ARG A O 1
ATOM 665 N N . ALA A 1 90 ? 16.741 -1.388 -23.238 1.00 96.06 90 ALA A N 1
ATOM 666 C CA . ALA A 1 90 ? 15.583 -2.031 -23.852 1.00 96.06 90 ALA A CA 1
ATOM 667 C C . ALA A 1 90 ? 15.200 -1.341 -25.169 1.00 96.06 90 ALA A C 1
ATOM 669 O O . ALA A 1 90 ? 15.206 -1.990 -26.208 1.00 96.06 90 ALA A O 1
ATOM 670 N N . ALA A 1 91 ? 15.058 -0.012 -25.171 1.00 96.12 91 ALA A N 1
ATOM 671 C CA . ALA A 1 91 ? 14.732 0.761 -26.371 1.00 96.12 91 ALA A CA 1
ATOM 672 C C . ALA A 1 91 ? 15.750 0.566 -27.511 1.00 96.12 91 ALA A C 1
ATOM 674 O O . ALA A 1 91 ? 15.390 0.504 -28.684 1.00 96.12 91 ALA A O 1
ATOM 675 N N . ARG A 1 92 ? 17.045 0.434 -27.183 1.00 95.62 92 ARG A N 1
ATOM 676 C CA . ARG A 1 92 ? 18.083 0.124 -28.182 1.00 95.62 92 ARG A CA 1
ATOM 677 C C . ARG A 1 92 ? 17.939 -1.289 -28.743 1.00 95.62 92 ARG A C 1
ATOM 679 O O . ARG A 1 92 ? 18.122 -1.469 -29.941 1.00 95.62 92 ARG A O 1
ATOM 686 N N . ALA A 1 93 ? 17.637 -2.275 -27.900 1.00 94.50 93 ALA A N 1
ATOM 687 C CA . ALA A 1 93 ? 17.416 -3.650 -28.342 1.00 94.50 93 ALA A CA 1
ATOM 688 C C . ALA A 1 93 ? 16.167 -3.755 -29.230 1.00 94.50 93 ALA A C 1
ATOM 690 O O . ALA A 1 93 ? 16.234 -4.335 -30.309 1.00 94.50 93 ALA A O 1
ATOM 691 N N . GLU A 1 94 ? 15.071 -3.110 -28.832 1.00 95.50 94 GLU A N 1
ATOM 692 C CA . GLU A 1 94 ? 13.842 -3.014 -29.624 1.00 95.50 94 GLU A CA 1
ATOM 693 C C . GLU A 1 94 ? 14.098 -2.351 -30.983 1.00 95.50 94 GLU A C 1
ATOM 695 O O . GLU A 1 94 ? 13.667 -2.867 -32.011 1.00 95.50 94 GLU A O 1
ATOM 700 N N . ALA A 1 95 ? 14.874 -1.262 -31.023 1.00 94.56 95 ALA A N 1
ATOM 701 C CA . ALA A 1 95 ? 15.243 -0.604 -32.276 1.00 94.56 95 ALA A CA 1
ATOM 702 C C . ALA A 1 95 ? 16.084 -1.503 -33.200 1.00 94.56 95 ALA A C 1
ATOM 704 O O . ALA A 1 95 ? 15.905 -1.464 -34.418 1.00 94.56 95 ALA A O 1
ATOM 705 N N . LEU A 1 96 ? 16.986 -2.318 -32.641 1.00 94.81 96 LEU A N 1
ATOM 706 C CA . LEU A 1 96 ? 17.764 -3.291 -33.414 1.00 94.81 96 LEU A CA 1
ATOM 707 C C . LEU A 1 96 ? 16.872 -4.394 -33.988 1.00 94.81 96 LEU A C 1
ATOM 709 O O . LEU A 1 96 ? 17.001 -4.718 -35.167 1.00 94.81 96 LEU A O 1
ATOM 713 N N . ILE A 1 97 ? 15.943 -4.919 -33.187 1.00 93.31 97 ILE A N 1
ATOM 714 C CA . ILE A 1 97 ? 14.959 -5.913 -33.635 1.00 93.31 97 ILE A CA 1
ATOM 715 C C . ILE A 1 97 ? 14.094 -5.330 -34.760 1.00 93.31 97 ILE A C 1
ATOM 717 O O . ILE A 1 97 ? 13.890 -5.973 -35.788 1.00 93.31 97 ILE A O 1
ATOM 721 N N . GLU A 1 98 ? 13.620 -4.094 -34.612 1.00 92.56 98 GLU A N 1
ATOM 722 C CA . GLU A 1 98 ? 12.829 -3.418 -35.644 1.00 92.56 98 GLU A CA 1
ATOM 723 C C . GLU A 1 98 ? 13.622 -3.166 -36.930 1.00 92.56 98 GLU A C 1
ATOM 725 O O . GLU A 1 98 ? 13.100 -3.359 -38.030 1.00 92.56 98 GLU A O 1
ATOM 730 N N . LEU A 1 99 ? 14.894 -2.775 -36.823 1.00 92.94 99 LEU A N 1
ATOM 731 C CA . LEU A 1 99 ? 15.768 -2.654 -37.987 1.00 92.94 99 LEU A CA 1
ATOM 732 C C . LEU A 1 99 ? 15.930 -4.005 -38.693 1.00 92.94 99 LEU A C 1
ATOM 734 O O . LEU A 1 99 ? 15.777 -4.076 -39.912 1.00 92.94 99 LEU A O 1
ATOM 738 N N . GLN A 1 100 ? 16.191 -5.069 -37.933 1.00 87.62 100 GLN A N 1
ATOM 739 C CA . GLN A 1 100 ? 16.355 -6.418 -38.465 1.00 87.62 100 GLN A CA 1
ATOM 740 C C . GLN A 1 100 ? 15.099 -6.886 -39.211 1.00 87.62 100 GLN A C 1
ATOM 742 O O . GLN A 1 100 ? 15.207 -7.374 -40.336 1.00 87.62 100 GLN A O 1
ATOM 747 N N . LYS A 1 101 ? 13.906 -6.667 -38.643 1.00 88.19 101 LYS A N 1
ATOM 748 C CA . LYS A 1 101 ? 12.626 -6.969 -39.306 1.00 88.19 101 LYS A CA 1
ATOM 749 C C . LYS A 1 101 ? 12.445 -6.189 -40.610 1.00 88.19 101 LYS A C 1
ATOM 751 O O . LYS A 1 101 ? 12.030 -6.768 -41.608 1.00 88.19 101 LYS A O 1
ATOM 756 N N . LYS A 1 102 ? 12.762 -4.888 -40.623 1.00 89.88 102 LYS A N 1
ATOM 757 C CA . LYS A 1 102 ? 12.645 -4.045 -41.829 1.00 89.88 102 LYS A CA 1
ATOM 758 C C . LYS A 1 102 ? 13.586 -4.503 -42.939 1.00 89.88 102 LYS A C 1
ATOM 760 O O . LYS A 1 102 ? 13.174 -4.553 -44.091 1.00 89.88 102 LYS A O 1
ATOM 765 N N . VAL A 1 103 ? 14.824 -4.853 -42.594 1.00 91.62 103 VAL A N 1
ATOM 766 C CA . VAL A 1 103 ? 15.800 -5.401 -43.546 1.00 91.62 103 VAL A CA 1
ATOM 767 C C . VAL A 1 103 ? 15.297 -6.727 -44.116 1.00 91.62 103 VAL A C 1
ATOM 769 O O . VAL A 1 103 ? 15.234 -6.868 -45.332 1.00 91.62 103 VAL A O 1
ATOM 772 N N . ALA A 1 104 ? 14.857 -7.656 -43.265 1.00 88.25 104 ALA A N 1
ATOM 773 C CA . ALA A 1 104 ? 14.304 -8.937 -43.703 1.00 88.25 104 ALA A CA 1
ATOM 774 C C . ALA A 1 104 ? 13.098 -8.752 -44.652 1.00 88.25 104 ALA A C 1
ATOM 776 O O . ALA A 1 104 ? 13.050 -9.353 -45.725 1.00 88.25 104 ALA A O 1
ATOM 777 N N . ALA A 1 105 ? 12.190 -7.822 -44.329 1.00 87.25 105 ALA A N 1
ATOM 778 C CA . ALA A 1 105 ? 11.050 -7.476 -45.178 1.00 87.25 105 ALA A CA 1
ATOM 779 C C . ALA A 1 105 ? 11.457 -6.905 -46.550 1.00 87.25 105 ALA A C 1
ATOM 781 O O . ALA A 1 105 ? 10.805 -7.209 -47.547 1.00 87.25 105 ALA A O 1
ATOM 782 N N . LEU A 1 106 ? 12.530 -6.106 -46.624 1.00 88.31 106 LEU A N 1
ATOM 783 C CA . LEU A 1 106 ? 13.050 -5.576 -47.892 1.00 88.31 106 LEU A CA 1
ATOM 784 C C . LEU A 1 106 ? 13.636 -6.672 -48.791 1.00 88.31 106 LEU A C 1
ATOM 786 O O . LEU A 1 106 ? 13.525 -6.574 -50.011 1.00 88.31 106 LEU A O 1
ATOM 790 N N . PHE A 1 107 ? 14.242 -7.704 -48.199 1.00 87.25 107 PHE A N 1
ATOM 791 C CA . PHE A 1 107 ? 14.852 -8.818 -48.930 1.00 87.25 107 PHE A CA 1
ATOM 792 C C . PHE A 1 107 ? 13.909 -10.017 -49.137 1.00 87.25 107 PHE A C 1
ATOM 794 O O . PHE A 1 107 ? 14.299 -10.993 -49.769 1.00 87.25 107 PHE A O 1
ATOM 801 N N . GLY A 1 108 ? 12.661 -9.945 -48.658 1.00 79.12 108 GLY A N 1
ATOM 802 C CA . GLY A 1 108 ? 11.682 -11.031 -48.784 1.00 79.12 108 GLY A CA 1
ATOM 803 C C . GLY A 1 108 ? 12.022 -12.275 -47.954 1.00 79.12 108 GLY A C 1
ATOM 804 O O . GLY A 1 108 ? 11.435 -13.334 -48.168 1.00 79.12 108 GLY A O 1
ATOM 805 N N . GLU A 1 109 ? 12.959 -12.155 -47.012 1.00 74.88 109 GLU A N 1
ATOM 806 C CA . GLU A 1 109 ? 13.367 -13.234 -46.119 1.00 74.88 109 GLU A CA 1
ATOM 807 C C . GLU A 1 109 ? 12.532 -13.183 -44.832 1.00 74.88 109 GLU A C 1
ATOM 809 O O . GLU A 1 109 ? 12.362 -12.130 -44.216 1.00 74.88 109 GLU A O 1
ATOM 814 N N . THR A 1 110 ? 12.000 -14.324 -44.391 1.00 65.00 110 THR A N 1
ATOM 815 C CA . THR A 1 110 ? 11.367 -14.440 -43.071 1.00 65.00 110 THR A CA 1
ATOM 816 C C . THR A 1 110 ? 12.436 -14.727 -42.029 1.00 65.00 110 THR A C 1
ATOM 818 O O . THR A 1 110 ? 13.109 -15.756 -42.090 1.00 65.00 110 THR A O 1
ATOM 821 N N . LEU A 1 111 ? 12.590 -13.820 -41.066 1.00 64.12 111 LEU A N 1
ATOM 822 C CA . LEU A 1 111 ? 13.545 -13.986 -39.979 1.00 64.12 111 LEU A CA 1
ATOM 823 C C . LEU A 1 111 ? 13.141 -15.177 -39.083 1.00 64.12 111 LEU A C 1
ATOM 825 O O . LEU A 1 111 ? 11.958 -15.275 -38.750 1.00 64.12 111 LEU A O 1
ATOM 829 N N . PRO A 1 112 ? 14.074 -16.066 -38.681 1.00 67.44 112 PRO A N 1
ATOM 830 C CA . PRO A 1 112 ? 13.749 -17.174 -37.789 1.00 67.44 112 PRO A CA 1
ATOM 831 C C . PRO A 1 112 ? 13.180 -16.654 -36.464 1.00 67.44 112 PRO A C 1
ATOM 833 O O . PRO A 1 112 ? 13.734 -15.739 -35.851 1.00 67.44 112 PRO A O 1
ATOM 836 N N . GLU A 1 113 ? 12.060 -17.240 -36.046 1.00 60.97 113 GLU A N 1
ATOM 837 C CA . GLU A 1 1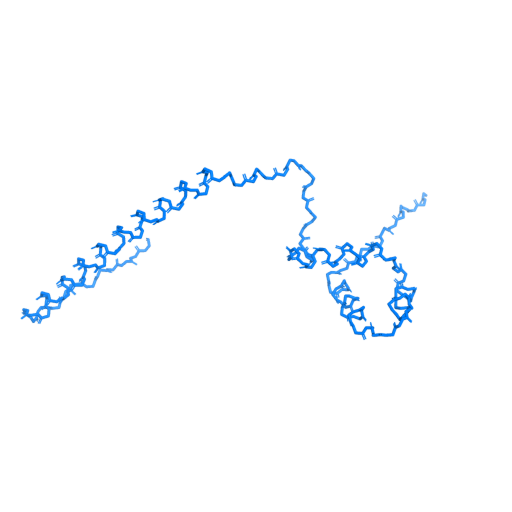13 ? 11.389 -16.941 -34.785 1.00 60.97 113 GLU A CA 1
ATOM 838 C C . GLU A 1 113 ? 12.323 -17.332 -33.630 1.00 60.97 113 GLU A C 1
ATOM 840 O O . GLU A 1 113 ? 12.779 -18.474 -33.534 1.00 60.97 113 GLU A O 1
ATOM 845 N N . ILE A 1 114 ? 12.693 -16.357 -32.799 1.00 63.50 114 ILE A N 1
ATOM 846 C CA . ILE A 1 114 ? 13.579 -16.599 -31.661 1.00 63.50 114 ILE A CA 1
ATOM 847 C C . ILE A 1 114 ? 12.718 -17.261 -30.578 1.00 63.50 114 ILE A C 1
ATOM 849 O O . ILE A 1 114 ? 11.920 -1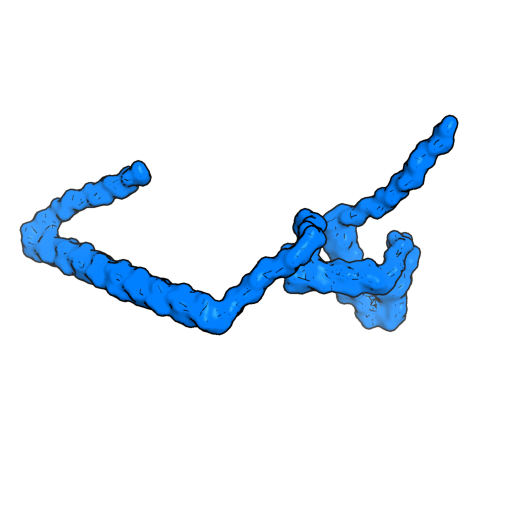6.591 -29.929 1.00 63.50 114 ILE A O 1
ATOM 853 N N . ASP A 1 115 ? 12.839 -18.583 -30.438 1.00 52.19 115 ASP A N 1
ATOM 854 C CA . ASP A 1 115 ? 12.130 -19.391 -29.436 1.00 52.19 115 ASP A CA 1
ATOM 855 C C . ASP A 1 115 ? 12.646 -19.033 -28.029 1.00 52.19 115 ASP A C 1
ATOM 857 O O . ASP A 1 115 ? 13.669 -19.546 -27.564 1.00 52.19 115 ASP A O 1
ATOM 861 N N . GLU A 1 116 ? 11.964 -18.101 -27.359 1.00 56.47 116 GLU A N 1
ATOM 862 C CA . GLU A 1 116 ? 12.170 -17.798 -25.941 1.00 56.47 116 GLU A CA 1
ATOM 863 C C . GLU A 1 116 ? 11.575 -18.929 -25.086 1.00 56.47 116 GLU A C 1
ATOM 865 O O . GLU A 1 116 ? 10.484 -18.810 -24.524 1.00 56.47 116 GLU A O 1
ATOM 870 N N . ARG A 1 117 ? 12.291 -20.054 -24.969 1.00 45.53 117 ARG A N 1
ATOM 871 C CA . ARG A 1 117 ? 12.036 -20.995 -23.868 1.00 45.53 117 ARG A CA 1
ATOM 872 C C . ARG A 1 117 ? 12.708 -20.509 -22.577 1.00 45.53 117 ARG A C 1
ATOM 874 O O . ARG A 1 117 ? 13.840 -20.031 -22.651 1.00 45.53 117 ARG A O 1
ATOM 881 N N . PRO A 1 118 ? 12.020 -20.646 -21.426 1.00 54.69 118 PRO A N 1
ATOM 882 C CA . PRO A 1 118 ? 12.464 -20.132 -20.131 1.00 54.69 118 PRO A CA 1
ATOM 883 C C . PRO A 1 118 ? 13.740 -20.797 -19.606 1.00 54.69 118 PRO A C 1
ATOM 885 O O . PRO A 1 118 ? 13.976 -21.986 -19.929 1.00 54.69 118 PRO A O 1
#

pLDDT: mean 85.47, std 11.01, range [45.53, 97.0]

Foldseek 3Di:
DDDDDDDDDAALVNLVVLLVQLVPDPDPCSNVVSCVVVVHDPVSNVVQVVCVVVVNSRPDPDDPDDDPDDCDPVNVVVVVVVVVVVVVVVVVVVVVVVVVVVVCVVVVHDDDDDPPDD

Secondary structure (DSSP, 8-state):
-PPPPPPP---HHHHHHHHHHHHS--STTHHHHHHHHHT--HHHHHHHHHHHHTT-TTSPPPPSSPPPPP--HHHHHHHHHHHHHHHHHHHHHHHHHHHHHHHHHHHTPPPPP-----

Mean predicted aligned error: 13.08 Å